Protein AF-A0A7G6YSW3-F1 (afdb_monomer)

Sequence (89 aa):
MLPTTTPAVKSIEQQVLRIVSQRRPMRPVRLRSRLNHELGLDQLDVVNIILALEQSFHIVIPDEVPLTTVSDFVTYVAEHTPETASQAA

Solvent-accessible surface area (backbone atoms only — not comparable to full-atom values): 5472 Å² total; per-residue (Å²): 141,76,86,88,70,62,69,65,59,56,51,46,42,51,51,52,50,47,58,54,35,73,77,42,75,90,54,91,86,48,53,86,37,34,42,54,80,72,68,65,38,48,73,68,52,50,52,51,50,50,53,52,47,24,66,74,60,75,44,85,81,63,87,87,58,88,71,52,28,52,46,47,50,38,52,53,47,54,75,65,29,67,74,59,66,70,71,77,115

Nearest PDB structures (foldseek):
  8sms-assembly1_C  TM=8.872E-01  e=2.263E-03  Atlantibacter hermannii NBRC 105704
  8gsa-assembly1_A  TM=8.716E-01  e=3.318E-03  Enterococcus faecalis
  6sm4-assembly1_B  TM=9.066E-01  e=7.606E-03  Photorhabdus luminescens
  6lk3-assembly1_B  TM=6.489E-01  e=1.109E-01  Streptomyces sp. CS40
  6lk3-assembly1_A  TM=6.161E-01  e=1.260E-01  Streptomyces sp. CS40

Radius of gyration: 13.34 Å; Cα contacts (8 Å, |Δi|>4): 76; chains: 1; bounding box: 26×30×39 Å

Mean predicted aligned error: 7.67 Å

Structure (mmCIF, N/CA/C/O backbone):
data_AF-A0A7G6YSW3-F1
#
_entry.id   AF-A0A7G6YSW3-F1
#
loop_
_atom_site.group_PDB
_atom_site.id
_atom_site.type_symbol
_atom_site.label_atom_id
_atom_site.label_alt_id
_atom_site.label_comp_id
_atom_site.label_asym_id
_atom_site.label_entity_id
_atom_site.label_seq_id
_atom_site.pdbx_PDB_ins_code
_atom_site.Cartn_x
_atom_site.Cartn_y
_atom_site.Cartn_z
_atom_site.occupancy
_atom_site.B_iso_or_equiv
_atom_site.auth_seq_id
_atom_site.auth_comp_id
_atom_site.auth_asym_id
_atom_site.auth_atom_id
_atom_site.pdbx_PDB_model_num
ATOM 1 N N . MET A 1 1 ? 5.303 -17.372 27.633 1.00 40.03 1 MET A N 1
ATOM 2 C CA . MET A 1 1 ? 5.888 -16.350 26.740 1.00 40.03 1 MET A CA 1
ATOM 3 C C . MET A 1 1 ? 5.258 -16.529 25.371 1.00 40.03 1 MET A C 1
ATOM 5 O O . MET A 1 1 ? 5.677 -17.403 24.627 1.00 40.03 1 MET A O 1
ATOM 9 N N . LEU A 1 2 ? 4.181 -15.799 25.095 1.00 35.16 2 LEU A N 1
ATOM 10 C CA . LEU A 1 2 ? 3.521 -15.785 23.790 1.00 35.16 2 LEU A CA 1
ATOM 11 C C . LEU A 1 2 ? 3.863 -14.433 23.159 1.00 35.16 2 LEU A C 1
ATOM 13 O O . LEU A 1 2 ? 3.646 -13.422 23.828 1.00 35.16 2 LEU A O 1
ATOM 17 N N . PRO A 1 3 ? 4.422 -14.373 21.941 1.00 50.91 3 PRO A N 1
ATOM 1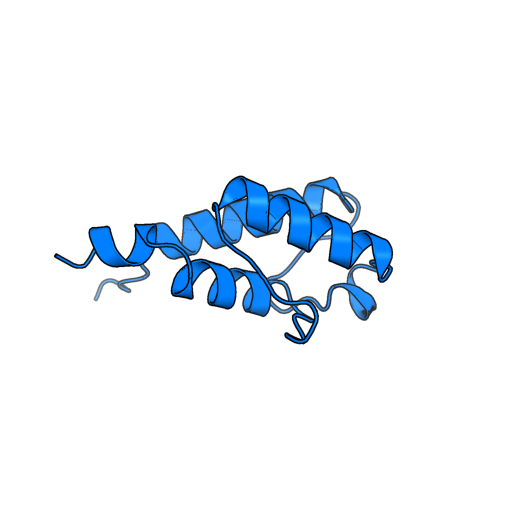8 C CA . PRO A 1 3 ? 4.544 -13.102 21.255 1.00 50.91 3 PRO A CA 1
ATOM 19 C C . PRO A 1 3 ? 3.125 -12.657 20.891 1.00 50.91 3 PRO A C 1
ATOM 21 O O . PRO A 1 3 ? 2.463 -13.278 20.060 1.00 50.91 3 PRO A O 1
ATOM 24 N N . THR A 1 4 ? 2.632 -11.608 21.541 1.00 36.03 4 THR A N 1
ATOM 25 C CA . THR A 1 4 ? 1.434 -10.870 21.134 1.00 36.03 4 THR A CA 1
ATOM 26 C C . THR A 1 4 ? 1.743 -10.142 19.825 1.00 36.03 4 THR A C 1
ATOM 28 O O . THR A 1 4 ? 1.989 -8.944 19.792 1.00 36.03 4 THR A O 1
ATOM 31 N N . THR A 1 5 ? 1.784 -10.884 18.719 1.00 45.47 5 THR A N 1
ATOM 32 C CA . THR A 1 5 ? 1.663 -10.303 17.382 1.00 45.47 5 THR A CA 1
ATOM 33 C C . THR A 1 5 ? 0.202 -10.407 16.986 1.00 45.47 5 THR A C 1
ATOM 35 O O . THR A 1 5 ? -0.280 -11.477 16.612 1.00 45.47 5 THR A O 1
ATOM 38 N N . THR A 1 6 ? -0.481 -9.279 17.125 1.00 54.53 6 THR A N 1
ATOM 39 C CA . THR A 1 6 ? -1.873 -9.014 16.768 1.00 54.53 6 THR A CA 1
ATOM 40 C C . THR A 1 6 ? -2.257 -9.662 15.423 1.00 54.53 6 THR A C 1
ATOM 42 O O . THR A 1 6 ? -1.576 -9.424 14.422 1.00 54.53 6 THR A O 1
ATOM 45 N N . PRO A 1 7 ? -3.334 -10.472 15.352 1.00 60.50 7 PRO A N 1
ATOM 46 C CA . PRO A 1 7 ? -3.764 -11.148 14.119 1.00 60.50 7 PRO A CA 1
ATOM 47 C C . PRO A 1 7 ? -4.195 -10.176 13.003 1.00 60.50 7 PRO A C 1
ATOM 49 O O . PRO A 1 7 ? -4.090 -10.513 11.822 1.00 60.50 7 PRO A O 1
ATOM 52 N N . ALA A 1 8 ? -4.615 -8.958 13.362 1.00 66.31 8 ALA A N 1
ATOM 53 C CA . ALA A 1 8 ? -5.001 -7.913 12.414 1.00 66.31 8 ALA A CA 1
ATOM 54 C C . ALA A 1 8 ? -3.833 -7.471 11.512 1.00 66.31 8 ALA A C 1
ATOM 56 O O . ALA A 1 8 ? -3.974 -7.448 10.291 1.00 66.31 8 ALA A O 1
ATOM 57 N N . VAL A 1 9 ? -2.645 -7.227 12.083 1.00 71.38 9 VAL A N 1
ATOM 58 C CA . VAL A 1 9 ? -1.470 -6.768 11.314 1.00 71.38 9 VAL A CA 1
ATOM 59 C C . VAL A 1 9 ? -1.041 -7.821 10.295 1.00 71.38 9 VAL A C 1
ATOM 61 O O . VAL A 1 9 ? -0.839 -7.497 9.131 1.00 71.38 9 VAL A O 1
ATOM 64 N N . LYS A 1 10 ? -1.029 -9.103 10.685 1.00 75.25 10 LYS A N 1
ATOM 65 C CA . LYS A 1 10 ? -0.739 -10.207 9.755 1.00 75.25 10 LYS A CA 1
ATOM 66 C C . LYS A 1 10 ? -1.730 -10.281 8.592 1.00 75.25 10 LYS A C 1
ATOM 68 O O . LYS A 1 10 ? -1.340 -10.661 7.491 1.00 75.25 10 LYS A O 1
ATOM 73 N N . SER A 1 11 ? -2.995 -9.936 8.823 1.00 82.94 11 SER A N 1
ATOM 74 C CA . SER A 1 11 ? -4.029 -9.942 7.781 1.00 82.94 11 SER A CA 1
ATOM 75 C C . SER A 1 11 ? -3.818 -8.799 6.786 1.00 82.94 11 SER A C 1
ATOM 77 O O . SER A 1 11 ? -3.884 -9.023 5.577 1.00 82.94 11 SER A O 1
ATOM 79 N N . ILE A 1 12 ? -3.458 -7.608 7.281 1.00 87.00 12 ILE A N 1
ATOM 80 C CA . ILE A 1 12 ? -3.064 -6.461 6.450 1.00 87.00 12 ILE A CA 1
ATOM 81 C C . ILE A 1 12 ? -1.816 -6.813 5.640 1.00 87.00 12 ILE A C 1
ATOM 83 O O . ILE A 1 12 ? -1.824 -6.679 4.419 1.00 87.00 12 ILE A O 1
ATOM 87 N N . GLU A 1 13 ? -0.777 -7.348 6.284 1.00 87.44 13 GLU A N 1
ATOM 88 C CA . GLU A 1 13 ? 0.448 -7.804 5.620 1.00 87.44 13 GLU A CA 1
ATOM 89 C C . GLU A 1 13 ? 0.149 -8.770 4.479 1.00 87.44 13 GLU A C 1
ATOM 91 O O . GLU A 1 13 ? 0.628 -8.568 3.366 1.00 87.44 13 GLU A O 1
ATOM 96 N N . GLN A 1 14 ? -0.664 -9.800 4.727 1.00 86.62 14 GLN A N 1
ATOM 97 C CA . GLN A 1 14 ? -1.040 -10.780 3.711 1.00 86.62 14 GLN A CA 1
ATOM 98 C C . GLN A 1 14 ? -1.826 -10.159 2.558 1.00 86.62 14 GLN A C 1
ATOM 100 O O . GLN A 1 14 ? -1.602 -10.526 1.403 1.00 86.62 14 GLN A O 1
ATOM 105 N N . GLN A 1 15 ? -2.730 -9.227 2.849 1.00 87.56 15 GLN A N 1
ATOM 106 C CA . GLN A 1 15 ? -3.526 -8.545 1.837 1.00 87.56 15 GLN A 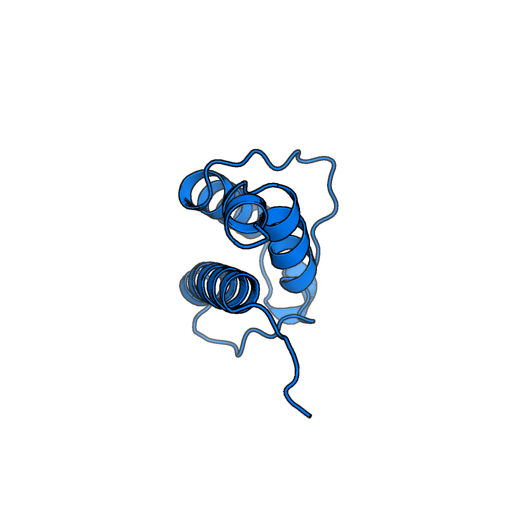CA 1
ATOM 107 C C . GLN A 1 15 ? -2.653 -7.622 0.973 1.00 87.56 15 GLN A C 1
ATOM 109 O O . GLN A 1 15 ? -2.736 -7.683 -0.254 1.00 87.56 15 GLN A O 1
ATOM 114 N N . VAL A 1 16 ? -1.752 -6.844 1.582 1.00 87.31 16 VAL A N 1
ATOM 115 C CA . VAL A 1 16 ? -0.774 -6.022 0.854 1.00 87.31 16 VAL A CA 1
ATOM 116 C C . VAL A 1 16 ? 0.137 -6.923 0.016 1.00 87.31 16 VAL A C 1
ATOM 118 O O . VAL A 1 16 ? 0.293 -6.690 -1.183 1.00 87.31 16 VAL A O 1
ATOM 121 N N . LEU A 1 17 ? 0.679 -8.007 0.591 1.00 86.25 17 LEU A N 1
ATOM 122 C CA . LEU A 1 17 ? 1.507 -8.971 -0.145 1.00 86.25 17 LEU A CA 1
ATOM 123 C C . LEU A 1 17 ? 0.761 -9.566 -1.337 1.00 86.25 17 LEU A C 1
ATOM 125 O O . LEU A 1 17 ? 1.360 -9.760 -2.394 1.00 86.25 17 LEU A O 1
ATOM 129 N N . ARG A 1 18 ? -0.531 -9.863 -1.175 1.00 87.44 18 ARG A N 1
ATOM 130 C CA . ARG A 1 18 ? -1.393 -10.393 -2.233 1.00 87.44 18 ARG A CA 1
ATOM 131 C C . ARG A 1 18 ? -1.552 -9.382 -3.363 1.00 87.44 18 ARG A C 1
ATOM 133 O O . ARG A 1 18 ? -1.335 -9.757 -4.510 1.00 87.44 18 ARG A O 1
ATOM 140 N N . ILE A 1 19 ? -1.872 -8.125 -3.054 1.00 87.94 19 ILE A N 1
ATOM 141 C CA . ILE A 1 19 ? -2.043 -7.056 -4.052 1.00 87.94 19 ILE A CA 1
ATOM 142 C C . ILE A 1 19 ? -0.737 -6.835 -4.826 1.00 87.94 19 ILE A C 1
ATOM 144 O O . ILE A 1 19 ? -0.736 -6.810 -6.057 1.00 87.94 19 ILE A O 1
ATOM 148 N N . VAL A 1 20 ? 0.397 -6.763 -4.124 1.00 84.75 20 VAL A N 1
ATOM 149 C CA . VAL A 1 20 ? 1.712 -6.597 -4.762 1.00 84.75 20 VAL A CA 1
ATOM 150 C C . VAL A 1 20 ? 2.092 -7.837 -5.587 1.00 84.75 20 VAL A C 1
ATOM 152 O O . VAL A 1 20 ? 2.550 -7.706 -6.723 1.00 84.75 20 VAL A O 1
ATOM 155 N N . SER A 1 21 ? 1.841 -9.048 -5.077 1.00 84.12 21 SER A N 1
ATOM 156 C CA . SER A 1 21 ? 2.133 -10.300 -5.797 1.00 84.12 21 SER A CA 1
ATOM 157 C C . SER A 1 21 ? 1.275 -10.477 -7.048 1.00 84.12 21 SER A C 1
ATOM 159 O O . SER A 1 21 ? 1.753 -11.032 -8.033 1.00 84.12 21 SER A O 1
ATOM 161 N N . GLN A 1 22 ? 0.034 -9.984 -7.056 1.00 84.06 22 GLN A N 1
ATOM 162 C CA . GLN A 1 22 ? -0.819 -9.999 -8.249 1.00 84.06 22 GLN A CA 1
ATOM 163 C C . GLN A 1 22 ? -0.235 -9.153 -9.386 1.00 84.06 22 GLN A C 1
ATOM 165 O O . GLN A 1 22 ? -0.388 -9.505 -10.553 1.00 84.06 22 GLN A O 1
ATOM 170 N N . ARG A 1 23 ? 0.468 -8.061 -9.062 1.00 82.69 23 ARG A N 1
ATOM 171 C CA . ARG A 1 23 ? 1.125 -7.198 -10.057 1.00 82.69 23 ARG A CA 1
ATOM 172 C C . ARG A 1 23 ? 2.454 -7.778 -10.552 1.00 82.69 23 ARG A C 1
ATOM 174 O O . ARG A 1 23 ? 2.827 -7.563 -11.707 1.00 82.69 23 ARG A O 1
ATOM 181 N N . ARG A 1 24 ? 3.177 -8.518 -9.701 1.00 77.56 24 ARG A N 1
ATOM 182 C CA . ARG A 1 24 ? 4.470 -9.149 -10.030 1.00 77.56 24 ARG A CA 1
ATOM 183 C C . ARG A 1 24 ? 4.586 -10.564 -9.429 1.00 77.56 24 ARG A C 1
ATOM 185 O O . ARG A 1 24 ? 5.308 -10.753 -8.452 1.00 77.56 24 ARG A O 1
ATOM 192 N N . PRO A 1 25 ? 3.975 -11.593 -10.045 1.00 72.44 25 PRO A N 1
ATOM 193 C CA . PRO A 1 25 ? 4.009 -12.968 -9.524 1.00 72.44 25 PRO A CA 1
ATOM 194 C C . PRO A 1 25 ? 5.379 -13.654 -9.668 1.00 72.44 25 PRO A C 1
ATOM 196 O O . PRO A 1 25 ? 5.626 -14.693 -9.066 1.00 72.44 25 PRO A O 1
ATOM 199 N N . MET A 1 26 ? 6.283 -13.082 -10.468 1.00 64.38 26 MET A N 1
ATOM 200 C CA . MET A 1 26 ? 7.582 -13.672 -10.815 1.00 64.38 26 MET A CA 1
ATOM 201 C C . MET A 1 26 ? 8.645 -13.542 -9.709 1.00 64.38 26 MET A C 1
ATOM 203 O O . MET A 1 26 ? 9.730 -14.103 -9.855 1.00 64.38 26 MET A O 1
ATOM 207 N N . ARG A 1 27 ? 8.398 -12.773 -8.635 1.00 70.62 27 ARG A N 1
ATOM 208 C CA . ARG A 1 27 ? 9.406 -12.499 -7.596 1.00 70.62 27 ARG A CA 1
ATOM 209 C C . ARG A 1 27 ? 8.856 -12.685 -6.181 1.00 70.62 27 ARG A C 1
ATOM 211 O O . ARG A 1 27 ? 7.734 -12.270 -5.907 1.00 70.62 27 ARG A O 1
ATOM 218 N N . PRO A 1 28 ? 9.655 -13.246 -5.257 1.00 72.25 28 PRO A N 1
ATOM 219 C CA . PRO A 1 28 ? 9.280 -13.314 -3.853 1.00 72.25 28 PRO A CA 1
ATOM 220 C C . PRO A 1 28 ? 9.253 -11.903 -3.249 1.00 72.25 28 PRO A C 1
ATOM 222 O O . PRO A 1 28 ? 10.292 -11.264 -3.086 1.00 72.25 28 PRO A O 1
ATOM 225 N N . VAL A 1 29 ? 8.056 -11.428 -2.909 1.00 81.00 29 VAL A N 1
ATOM 226 C CA . VAL A 1 29 ? 7.835 -10.134 -2.251 1.00 81.00 29 VAL A CA 1
ATOM 227 C C . VAL A 1 29 ? 8.134 -10.269 -0.758 1.00 81.00 29 VAL A C 1
ATOM 229 O O . VAL A 1 29 ? 7.532 -11.096 -0.073 1.00 81.00 29 VAL A O 1
ATOM 232 N N . ARG A 1 30 ? 9.058 -9.456 -0.232 1.00 82.50 30 ARG A N 1
ATOM 233 C CA . ARG A 1 30 ? 9.307 -9.343 1.214 1.00 82.50 30 ARG A CA 1
ATOM 234 C C . ARG A 1 30 ? 8.812 -7.997 1.733 1.00 82.50 30 ARG A C 1
ATOM 236 O O . ARG A 1 30 ? 8.774 -7.018 1.001 1.00 82.50 30 ARG A O 1
ATOM 243 N N . LEU A 1 31 ? 8.527 -7.921 3.031 1.00 81.19 31 LEU A N 1
ATOM 244 C CA . LEU A 1 31 ? 8.115 -6.672 3.692 1.00 81.19 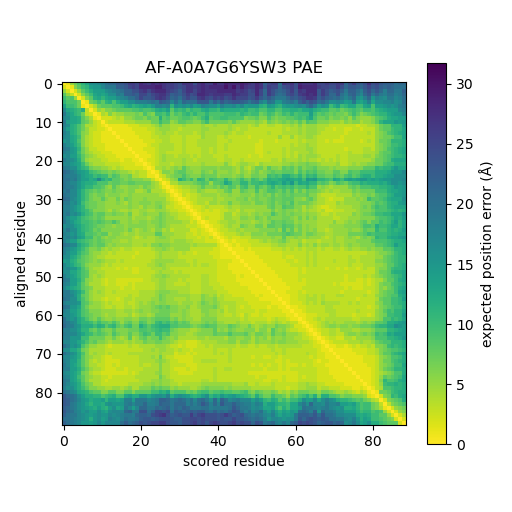31 LEU A CA 1
ATOM 245 C C . LEU A 1 31 ? 9.164 -5.561 3.557 1.00 81.19 31 LEU A C 1
ATOM 247 O O . LEU A 1 31 ? 8.836 -4.403 3.326 1.00 81.19 31 LEU A O 1
ATOM 251 N N . ARG A 1 32 ? 10.446 -5.932 3.640 1.00 82.06 32 ARG A N 1
ATOM 252 C CA . ARG A 1 32 ? 11.574 -5.010 3.448 1.00 82.06 32 ARG A CA 1
ATOM 253 C C . ARG A 1 32 ? 11.873 -4.706 1.980 1.00 82.06 32 ARG A C 1
ATOM 255 O O . ARG A 1 32 ? 12.773 -3.912 1.725 1.00 82.06 32 ARG A O 1
ATOM 262 N N . SER A 1 33 ? 11.171 -5.343 1.040 1.00 83.50 33 SER A N 1
ATOM 263 C CA . SER A 1 33 ? 11.450 -5.147 -0.376 1.00 83.50 33 SER A CA 1
ATOM 264 C C . SER A 1 33 ? 11.031 -3.757 -0.826 1.00 83.50 33 SER A C 1
ATOM 26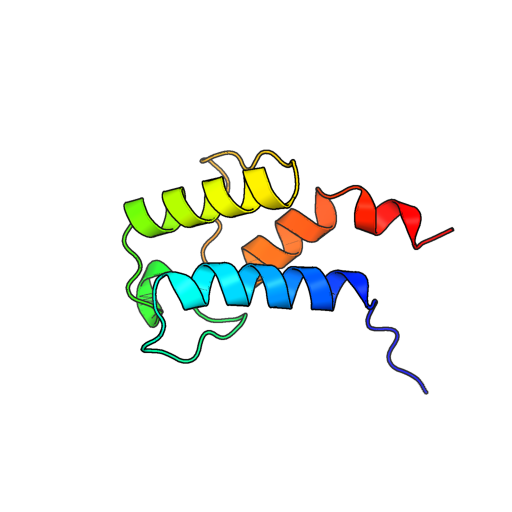6 O O . SER A 1 33 ? 9.900 -3.325 -0.582 1.00 83.50 33 SER A O 1
ATOM 268 N N . ARG A 1 34 ? 11.940 -3.072 -1.520 1.00 83.94 34 ARG A N 1
ATOM 269 C CA . ARG A 1 34 ? 11.644 -1.794 -2.175 1.00 83.94 34 ARG A CA 1
ATOM 270 C C . ARG A 1 34 ? 10.858 -2.033 -3.459 1.00 83.94 34 ARG A C 1
ATOM 272 O O . ARG A 1 34 ? 11.322 -2.756 -4.342 1.00 83.94 34 ARG A O 1
ATOM 279 N N . LEU A 1 35 ? 9.698 -1.392 -3.581 1.00 82.75 35 LEU A N 1
ATOM 280 C CA . LEU A 1 35 ? 8.779 -1.579 -4.711 1.00 82.75 35 LEU A CA 1
ATOM 281 C C . LEU A 1 35 ? 9.452 -1.210 -6.041 1.00 82.75 35 LEU A C 1
ATOM 283 O O . LEU A 1 35 ? 9.540 -2.036 -6.948 1.00 82.75 35 LEU A O 1
ATOM 287 N N . ASN A 1 36 ? 10.032 -0.014 -6.121 1.00 81.56 36 ASN A N 1
ATOM 288 C CA . ASN A 1 36 ? 10.646 0.472 -7.355 1.00 81.56 36 ASN A CA 1
ATOM 289 C C . ASN A 1 36 ? 11.949 -0.264 -7.694 1.00 81.56 36 ASN A C 1
ATOM 291 O O . ASN A 1 36 ? 12.193 -0.600 -8.847 1.00 81.56 36 ASN A O 1
ATOM 295 N N . HIS A 1 37 ? 12.791 -0.539 -6.692 1.00 80.75 37 HIS A N 1
ATOM 296 C CA . HIS A 1 37 ? 14.159 -1.011 -6.932 1.00 80.75 37 HIS A CA 1
ATOM 297 C C . HIS A 1 37 ? 14.297 -2.542 -6.968 1.00 80.75 37 HIS A C 1
ATOM 299 O O . HIS A 1 37 ? 15.098 -3.068 -7.734 1.00 80.75 37 HIS A O 1
ATOM 305 N N . GLU A 1 38 ? 13.543 -3.281 -6.150 1.00 80.56 38 GLU A N 1
ATOM 306 C CA . GLU A 1 38 ? 13.681 -4.745 -6.059 1.00 80.56 38 GLU A CA 1
ATOM 307 C C . GLU A 1 38 ? 12.597 -5.492 -6.834 1.00 80.56 38 GLU A C 1
ATOM 309 O O . GLU A 1 38 ? 12.866 -6.528 -7.457 1.00 80.56 38 GLU A O 1
ATOM 314 N N . LEU A 1 39 ? 11.376 -4.953 -6.827 1.00 80.19 39 LEU A N 1
ATOM 315 C CA . LEU A 1 39 ? 10.249 -5.520 -7.565 1.00 80.19 39 LEU A CA 1
ATOM 316 C C . LEU A 1 39 ? 10.130 -4.950 -8.985 1.00 80.19 39 LEU A C 1
ATOM 318 O O . LEU A 1 39 ? 9.415 -5.531 -9.803 1.00 80.19 39 LEU A O 1
ATOM 322 N N . GLY A 1 40 ? 10.868 -3.876 -9.295 1.00 80.38 40 GLY A N 1
ATOM 323 C CA . GLY A 1 40 ? 10.829 -3.226 -10.606 1.00 80.38 40 GLY A CA 1
ATOM 324 C C . GLY A 1 40 ? 9.428 -2.715 -10.925 1.00 80.38 40 GLY A C 1
ATOM 325 O O . GLY A 1 40 ? 8.911 -2.965 -12.015 1.00 80.38 40 GLY A O 1
ATOM 326 N N . LEU A 1 41 ? 8.765 -2.134 -9.924 1.00 84.50 41 LEU A N 1
ATOM 327 C CA . LEU A 1 41 ? 7.475 -1.479 -10.089 1.00 84.50 41 LEU A CA 1
ATOM 328 C C . LEU A 1 41 ? 7.722 -0.039 -10.525 1.00 84.50 41 LEU A C 1
ATOM 330 O O . LEU A 1 41 ? 8.435 0.709 -9.856 1.00 84.50 41 LEU A O 1
ATOM 334 N N . ASP A 1 42 ? 7.133 0.34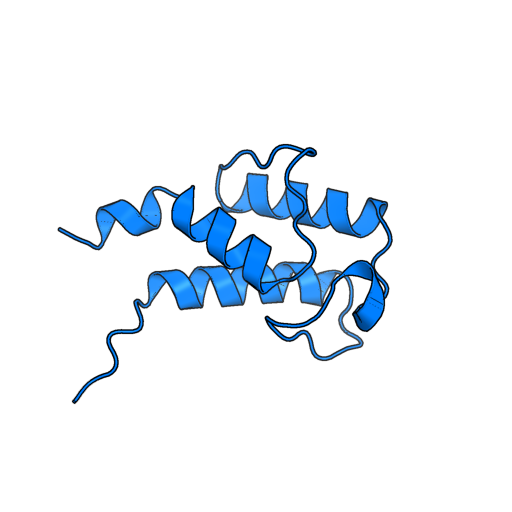2 -11.647 1.00 86.31 42 ASP A N 1
ATOM 335 C CA . ASP A 1 42 ? 7.174 1.722 -12.106 1.00 86.31 42 ASP A CA 1
ATOM 336 C C . ASP A 1 42 ? 6.246 2.602 -11.260 1.00 86.31 42 ASP A C 1
ATOM 338 O O . ASP A 1 42 ? 5.386 2.118 -10.522 1.00 86.31 42 ASP A O 1
ATOM 342 N N . GLN A 1 43 ? 6.376 3.922 -11.387 1.00 84.56 43 GLN A N 1
ATOM 343 C CA . GLN A 1 43 ? 5.540 4.872 -10.646 1.00 84.56 43 GLN A CA 1
ATOM 344 C C . GLN A 1 43 ? 4.036 4.627 -10.878 1.00 84.56 43 GLN A C 1
ATOM 346 O O . GLN A 1 43 ? 3.241 4.730 -9.949 1.00 84.56 43 GLN A O 1
ATOM 351 N N . LEU A 1 44 ? 3.650 4.204 -12.088 1.00 87.62 44 LEU A N 1
ATOM 352 C CA . LEU A 1 44 ? 2.272 3.820 -12.397 1.00 87.62 44 LEU A CA 1
ATOM 353 C C . LEU A 1 44 ? 1.825 2.564 -11.632 1.00 87.62 44 LEU A C 1
ATOM 355 O O . LEU A 1 44 ? 0.684 2.508 -11.174 1.00 87.62 44 LEU A O 1
ATOM 359 N N . ASP A 1 45 ? 2.700 1.566 -11.482 1.00 86.88 45 ASP A N 1
ATOM 360 C CA . ASP A 1 45 ? 2.406 0.367 -10.693 1.00 86.88 45 ASP A CA 1
ATOM 361 C C . ASP A 1 45 ? 2.215 0.730 -9.210 1.00 86.88 45 ASP A C 1
ATOM 363 O O . ASP A 1 45 ? 1.296 0.219 -8.570 1.00 86.88 45 ASP A O 1
ATOM 367 N N . VAL A 1 46 ? 3.026 1.651 -8.675 1.00 84.44 46 VAL A N 1
ATOM 368 C CA . VAL A 1 46 ? 2.897 2.144 -7.292 1.00 84.44 46 VAL A CA 1
ATOM 369 C C . VAL A 1 46 ? 1.558 2.855 -7.080 1.00 84.44 46 VAL A C 1
ATOM 371 O O . VAL A 1 46 ? 0.831 2.495 -6.157 1.00 84.44 46 VAL A O 1
ATOM 374 N N . VAL A 1 47 ? 1.173 3.778 -7.969 1.00 87.69 47 VAL A N 1
ATOM 375 C CA . VAL A 1 47 ? -0.135 4.469 -7.921 1.00 87.69 47 VAL A CA 1
ATOM 376 C C . VAL A 1 47 ? -1.298 3.472 -7.980 1.00 87.69 47 VAL A C 1
ATOM 378 O O . VAL A 1 47 ? -2.274 3.586 -7.243 1.00 87.69 47 VAL A O 1
ATOM 381 N N . ASN A 1 48 ? -1.183 2.440 -8.818 1.00 88.06 48 ASN A N 1
ATOM 382 C CA . ASN A 1 48 ? -2.175 1.370 -8.913 1.00 88.06 48 ASN A CA 1
ATOM 383 C C . ASN A 1 48 ? -2.311 0.555 -7.615 1.00 88.06 48 ASN A C 1
ATOM 385 O O . ASN A 1 48 ? -3.413 0.127 -7.272 1.00 88.06 48 ASN A O 1
ATOM 389 N N . ILE A 1 49 ? -1.195 0.284 -6.931 1.00 87.31 49 ILE A N 1
ATOM 390 C CA . ILE A 1 49 ? -1.184 -0.427 -5.646 1.00 87.31 49 ILE A CA 1
ATOM 391 C C . ILE A 1 49 ? -1.813 0.446 -4.562 1.00 87.31 49 ILE A C 1
ATOM 393 O O . ILE A 1 49 ? -2.657 -0.056 -3.826 1.00 87.31 49 ILE A O 1
ATOM 397 N N . ILE A 1 50 ? -1.449 1.732 -4.504 1.00 88.50 50 ILE A N 1
ATOM 398 C CA . ILE A 1 50 ? -2.042 2.714 -3.587 1.00 88.50 50 ILE A CA 1
ATOM 399 C C . ILE A 1 50 ? -3.566 2.700 -3.733 1.00 88.50 50 ILE A C 1
ATOM 401 O O . ILE A 1 50 ? -4.259 2.398 -2.767 1.00 88.50 50 ILE A O 1
ATOM 405 N N . LEU A 1 51 ? -4.079 2.869 -4.955 1.00 89.06 51 LEU A N 1
ATOM 406 C CA . LEU A 1 51 ? -5.521 2.887 -5.213 1.00 89.06 51 LEU A CA 1
ATOM 407 C C . LEU A 1 51 ? -6.223 1.582 -4.791 1.00 89.06 51 LEU A C 1
ATOM 409 O O . LEU A 1 51 ? -7.315 1.606 -4.228 1.00 89.06 51 LEU A O 1
ATOM 413 N N . ALA A 1 52 ? -5.600 0.425 -5.039 1.00 90.31 52 ALA A N 1
ATOM 414 C CA . ALA A 1 52 ? -6.155 -0.869 -4.638 1.00 90.31 52 ALA A CA 1
ATOM 415 C C . ALA A 1 52 ? -6.198 -1.048 -3.109 1.00 90.31 52 ALA A C 1
ATOM 417 O O . ALA A 1 52 ? -7.104 -1.705 -2.586 1.00 90.31 52 ALA A O 1
ATOM 418 N N . LEU A 1 53 ? -5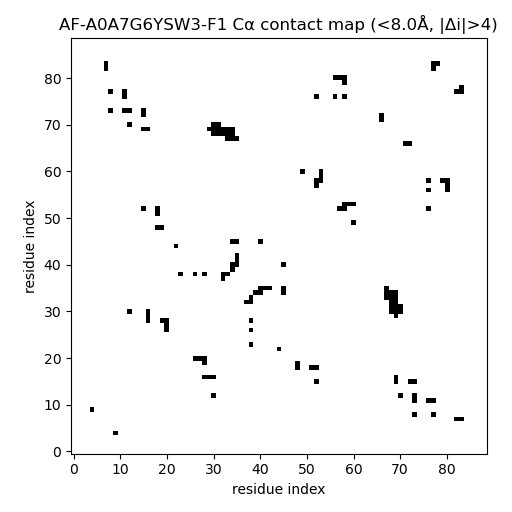.224 -0.476 -2.394 1.00 88.00 53 LEU A N 1
ATOM 419 C CA . LEU A 1 53 ? -5.184 -0.466 -0.934 1.00 88.00 53 LEU A CA 1
ATOM 420 C C . LEU A 1 53 ? -6.231 0.485 -0.359 1.00 88.00 53 LEU A C 1
ATOM 422 O O . LEU A 1 53 ? -6.998 0.066 0.503 1.00 88.00 53 LEU A O 1
ATOM 426 N N . GLU A 1 54 ? -6.325 1.707 -0.879 1.00 90.56 54 GLU A N 1
ATOM 427 C CA . GLU A 1 54 ? -7.365 2.675 -0.513 1.00 90.56 54 GLU A CA 1
ATOM 428 C C . GLU A 1 54 ? -8.766 2.068 -0.641 1.00 90.56 54 GLU A C 1
ATOM 430 O O . GLU A 1 54 ? -9.558 2.124 0.296 1.00 90.56 54 GLU A O 1
ATOM 435 N N . GLN A 1 55 ? -9.043 1.391 -1.759 1.00 89.56 55 GLN A N 1
ATOM 436 C CA . GLN A 1 55 ? -10.318 0.709 -1.991 1.00 89.56 55 GLN A CA 1
ATOM 437 C C . GLN A 1 55 ? -10.528 -0.510 -1.082 1.00 89.56 55 GLN A C 1
ATOM 439 O O . GLN A 1 55 ? -11.634 -0.718 -0.589 1.00 89.56 55 GLN A O 1
ATOM 444 N N . SER A 1 56 ? -9.494 -1.328 -0.852 1.00 87.00 56 SER A N 1
ATOM 445 C CA . SER A 1 56 ? -9.615 -2.521 0.004 1.00 87.00 56 SER A CA 1
ATOM 446 C C . SER A 1 56 ? -9.867 -2.162 1.465 1.00 87.00 56 SER A C 1
ATOM 448 O O . SER A 1 56 ? -10.635 -2.840 2.142 1.00 87.00 56 SER A O 1
ATOM 450 N N . PHE A 1 57 ? -9.208 -1.112 1.948 1.00 86.75 57 PHE A N 1
ATOM 451 C CA . PHE A 1 57 ? -9.180 -0.739 3.359 1.00 86.75 57 PHE A CA 1
ATOM 452 C C . PHE A 1 57 ? -10.045 0.484 3.687 1.00 86.75 57 PHE A C 1
ATOM 454 O O . PHE A 1 57 ? -10.163 0.837 4.856 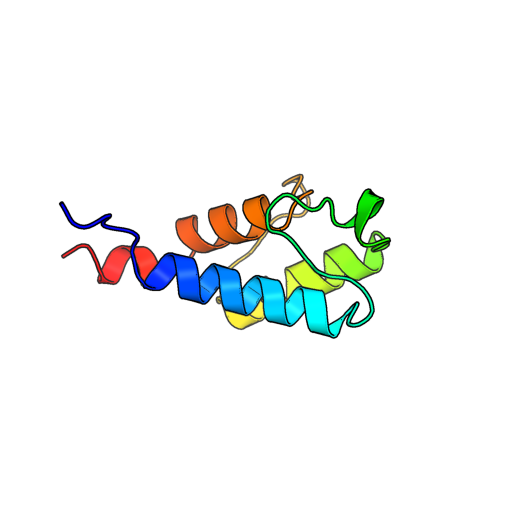1.00 86.75 57 PHE A O 1
ATOM 461 N N . HIS A 1 58 ? -10.677 1.098 2.682 1.00 88.00 58 HIS A N 1
ATOM 462 C CA . HIS A 1 58 ? -11.467 2.326 2.810 1.00 88.00 58 HIS A CA 1
ATOM 463 C C . HIS A 1 58 ? -10.684 3.468 3.485 1.00 88.00 58 HIS A C 1
ATOM 465 O O . HIS A 1 58 ? -11.218 4.194 4.323 1.00 88.00 58 HIS A O 1
ATOM 471 N N . ILE A 1 59 ? -9.410 3.615 3.112 1.00 88.44 59 ILE A N 1
ATOM 472 C CA . ILE A 1 59 ? -8.519 4.690 3.571 1.00 88.44 59 ILE A CA 1
ATOM 473 C C . ILE A 1 59 ? -8.155 5.616 2.408 1.00 88.44 59 ILE A C 1
ATOM 475 O O . ILE A 1 59 ? -8.406 5.287 1.252 1.00 88.44 59 ILE A O 1
ATOM 479 N N . VAL A 1 60 ? -7.531 6.752 2.717 1.00 88.44 60 VAL A N 1
ATOM 480 C CA . VAL A 1 60 ? -6.964 7.677 1.727 1.00 88.44 60 VAL A CA 1
ATOM 481 C C . VAL A 1 60 ? -5.478 7.829 2.021 1.00 88.44 60 VAL A C 1
ATOM 483 O O . VAL A 1 60 ? -5.113 8.183 3.141 1.00 88.44 60 VAL A O 1
ATOM 48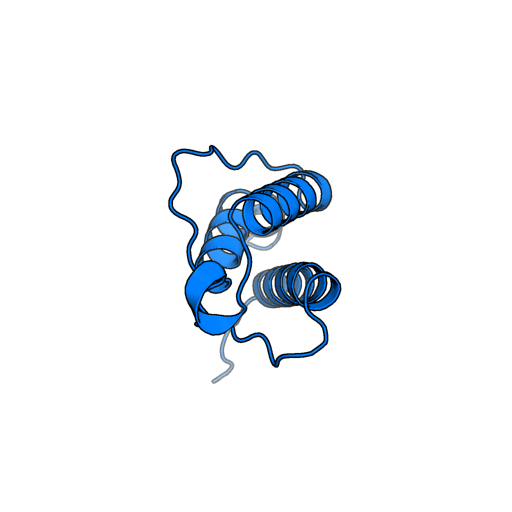6 N N . ILE A 1 61 ? -4.635 7.542 1.035 1.00 88.19 61 ILE A N 1
ATOM 487 C CA . ILE A 1 61 ? -3.181 7.662 1.112 1.00 88.19 61 ILE A CA 1
ATOM 488 C C . ILE A 1 61 ? -2.781 8.866 0.247 1.00 88.19 61 ILE A C 1
ATOM 490 O O . ILE A 1 61 ? -2.896 8.806 -0.978 1.00 88.19 61 ILE A O 1
ATOM 494 N N . PRO A 1 62 ? -2.303 9.969 0.841 1.00 86.62 62 PRO A N 1
ATOM 495 C CA . PRO A 1 62 ? -1.908 11.128 0.061 1.00 86.62 62 PRO A CA 1
ATOM 496 C C . PRO A 1 62 ? -0.596 10.873 -0.698 1.00 86.62 62 PRO A C 1
ATOM 498 O O . PRO A 1 62 ? 0.311 10.208 -0.199 1.00 86.62 62 PRO A O 1
ATOM 501 N N . ASP A 1 63 ? -0.486 11.443 -1.902 1.00 82.00 63 ASP A N 1
ATOM 502 C CA . ASP A 1 63 ? 0.669 11.271 -2.807 1.00 82.00 63 ASP A CA 1
ATOM 503 C C . ASP A 1 63 ? 1.982 11.822 -2.217 1.00 82.00 63 ASP A C 1
ATOM 505 O O . ASP A 1 63 ? 3.074 11.392 -2.578 1.00 82.00 63 ASP A O 1
ATOM 509 N N . GLU A 1 64 ? 1.887 12.739 -1.249 1.00 82.44 64 GLU A N 1
ATOM 510 C CA . GLU A 1 64 ? 3.041 13.297 -0.538 1.00 82.44 64 GLU A CA 1
ATOM 511 C C . GLU A 1 64 ? 3.728 12.297 0.407 1.00 82.44 64 GLU A C 1
ATOM 513 O O . GLU A 1 64 ? 4.846 12.558 0.855 1.00 82.44 64 GLU A O 1
ATOM 518 N N . VAL A 1 65 ? 3.088 11.161 0.718 1.00 79.81 65 VAL A N 1
ATOM 519 C CA . VAL A 1 65 ? 3.645 10.152 1.625 1.00 79.81 65 VAL A CA 1
ATOM 520 C C . VAL A 1 65 ? 4.610 9.251 0.850 1.00 79.81 65 VAL A C 1
ATOM 522 O O . VAL A 1 65 ? 4.187 8.509 -0.040 1.00 79.81 65 VAL A O 1
ATOM 525 N N . PRO A 1 66 ? 5.913 9.245 1.188 1.00 77.69 66 PRO A N 1
ATOM 526 C CA . PRO A 1 66 ? 6.911 8.476 0.456 1.00 77.69 66 PRO A CA 1
ATOM 527 C C . PRO A 1 66 ? 6.878 6.988 0.848 1.00 77.69 66 PRO A C 1
ATOM 529 O O . PRO A 1 66 ? 7.798 6.471 1.486 1.00 77.69 66 PRO A O 1
ATOM 532 N N . LEU A 1 67 ? 5.835 6.268 0.432 1.00 85.06 67 LEU A N 1
ATOM 533 C CA . LEU A 1 67 ? 5.706 4.830 0.666 1.00 85.06 67 LEU A CA 1
ATOM 534 C C . LEU A 1 67 ? 6.599 4.047 -0.310 1.00 85.06 67 LEU A C 1
ATOM 536 O O . LEU A 1 67 ? 6.253 3.807 -1.466 1.00 85.06 67 LEU A O 1
ATOM 540 N N . THR A 1 68 ? 7.782 3.636 0.150 1.00 84.50 68 THR A N 1
ATOM 541 C CA . THR A 1 68 ? 8.794 2.982 -0.712 1.00 84.50 68 THR A CA 1
ATOM 542 C C . THR A 1 68 ? 8.888 1.466 -0.544 1.00 84.50 68 THR A C 1
ATOM 544 O O . THR A 1 68 ? 9.379 0.762 -1.436 1.00 84.50 68 THR A O 1
ATOM 547 N N . THR A 1 69 ? 8.439 0.943 0.598 1.00 88.69 69 THR A N 1
ATOM 548 C CA . THR A 1 69 ? 8.520 -0.483 0.939 1.00 88.69 69 THR A CA 1
ATOM 549 C C . THR A 1 69 ? 7.158 -1.034 1.300 1.00 88.69 69 THR A C 1
ATOM 551 O O . THR A 1 69 ? 6.302 -0.313 1.798 1.00 88.69 69 THR A O 1
ATOM 554 N N . VAL A 1 70 ? 6.976 -2.338 1.106 1.00 87.44 70 VAL A N 1
ATOM 555 C CA . VAL A 1 70 ? 5.733 -3.035 1.467 1.00 87.44 70 VAL A CA 1
ATOM 556 C C . VAL A 1 70 ? 5.409 -2.869 2.956 1.00 87.44 70 VAL A C 1
ATOM 558 O O . VAL A 1 70 ? 4.250 -2.698 3.314 1.00 87.44 70 VAL A O 1
ATOM 561 N N . SER A 1 71 ? 6.428 -2.869 3.819 1.00 86.75 71 SER A N 1
ATOM 562 C CA . SER A 1 71 ? 6.257 -2.617 5.251 1.00 86.75 71 SER A CA 1
ATOM 563 C C . SER A 1 71 ? 5.671 -1.235 5.541 1.00 86.75 71 SER A C 1
ATOM 565 O O . SER A 1 71 ? 4.900 -1.113 6.482 1.00 86.75 71 SER A O 1
ATOM 567 N N . ASP A 1 72 ? 6.026 -0.218 4.755 1.00 89.00 72 ASP A N 1
ATOM 568 C CA . ASP A 1 72 ? 5.521 1.150 4.919 1.00 89.00 72 ASP A CA 1
ATOM 569 C C . ASP A 1 72 ? 4.011 1.201 4.671 1.00 89.00 72 ASP A C 1
ATOM 571 O O . ASP A 1 72 ? 3.250 1.679 5.504 1.00 89.00 72 ASP A O 1
ATOM 575 N N . PHE A 1 73 ? 3.567 0.569 3.580 1.00 86.62 73 PHE A N 1
ATOM 576 C CA . PHE A 1 73 ? 2.148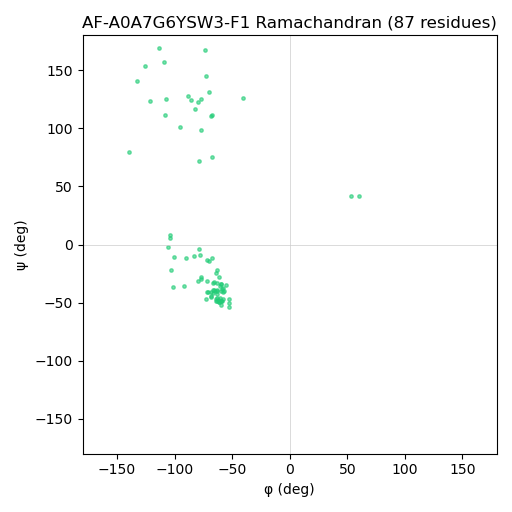 0.405 3.267 1.00 86.62 73 PHE A CA 1
ATOM 577 C C . PHE A 1 73 ? 1.389 -0.315 4.376 1.00 86.62 73 PHE A C 1
ATOM 579 O O . PHE A 1 73 ? 0.320 0.130 4.775 1.00 86.62 73 PHE A O 1
ATOM 586 N N . VAL A 1 74 ? 1.934 -1.426 4.876 1.00 87.25 74 VAL A N 1
ATOM 587 C CA . VAL A 1 74 ? 1.308 -2.191 5.962 1.00 87.25 74 VAL A CA 1
ATOM 588 C C . VAL A 1 74 ? 1.147 -1.326 7.204 1.00 87.25 74 VAL A C 1
ATOM 590 O O . VAL A 1 74 ? 0.061 -1.302 7.776 1.00 87.25 74 VAL A O 1
ATOM 593 N N . THR A 1 75 ? 2.206 -0.629 7.615 1.00 87.19 75 THR A N 1
ATOM 594 C CA . THR A 1 75 ? 2.176 0.244 8.791 1.00 87.19 75 THR A CA 1
ATOM 595 C C . THR A 1 75 ? 1.165 1.367 8.597 1.00 87.19 75 THR A C 1
ATOM 597 O O . THR A 1 75 ? 0.287 1.536 9.436 1.00 87.19 75 THR A O 1
ATOM 600 N N . TYR A 1 76 ? 1.218 2.060 7.458 1.00 88.56 76 TYR A N 1
ATOM 601 C CA . TYR A 1 76 ? 0.313 3.164 7.159 1.00 88.56 76 TYR A CA 1
ATOM 602 C C . TYR A 1 76 ? -1.151 2.719 7.188 1.00 88.56 76 TYR A C 1
ATOM 604 O O . TYR A 1 76 ? -1.978 3.342 7.852 1.00 88.56 76 TYR A O 1
ATOM 612 N N . VAL A 1 77 ? -1.463 1.606 6.516 1.00 86.94 77 VAL A N 1
ATOM 613 C CA . VAL A 1 77 ? -2.805 1.018 6.514 1.00 86.94 77 VAL A CA 1
ATOM 614 C C . VAL A 1 77 ? -3.217 0.654 7.936 1.00 86.94 77 VAL A C 1
ATOM 616 O O . VAL A 1 77 ? -4.290 1.058 8.359 1.00 86.94 77 VAL A O 1
ATOM 619 N N . ALA A 1 78 ? -2.368 -0.039 8.698 1.00 84.81 78 ALA A N 1
ATOM 620 C CA . ALA A 1 78 ? -2.687 -0.458 10.062 1.00 84.81 78 ALA A CA 1
ATOM 621 C C . ALA A 1 78 ? -2.989 0.716 11.006 1.00 84.81 78 ALA A C 1
ATOM 623 O O . ALA A 1 78 ? -3.848 0.576 11.879 1.00 84.81 78 ALA A O 1
ATOM 624 N N . GLU A 1 79 ? -2.323 1.858 10.825 1.00 85.06 79 GLU A N 1
ATOM 625 C CA . GLU A 1 79 ? -2.567 3.080 11.600 1.00 85.06 79 GLU A CA 1
ATOM 626 C C . GLU A 1 79 ? -3.830 3.835 11.158 1.00 85.06 79 GLU A C 1
ATOM 628 O O . GLU A 1 79 ? -4.480 4.472 11.985 1.00 85.06 79 GLU A O 1
ATOM 633 N N . HIS A 1 80 ? -4.207 3.742 9.879 1.00 85.62 80 HIS A N 1
ATOM 634 C CA . HIS A 1 80 ? -5.337 4.486 9.306 1.00 85.62 80 HIS A CA 1
ATOM 635 C C . HIS A 1 80 ? -6.622 3.661 9.168 1.00 85.62 80 HIS A C 1
ATOM 637 O O . HIS A 1 80 ? -7.689 4.222 8.919 1.00 85.62 80 HIS A O 1
ATOM 643 N N . THR A 1 81 ? -6.564 2.342 9.352 1.00 80.19 81 THR A N 1
ATOM 644 C CA . THR A 1 81 ? -7.757 1.494 9.387 1.00 80.19 81 THR A CA 1
ATOM 645 C C . THR A 1 81 ? -8.338 1.401 10.797 1.00 80.19 81 THR A C 1
ATOM 647 O O . THR A 1 81 ? -7.636 0.982 11.722 1.00 80.19 81 THR A O 1
ATOM 650 N N . PRO A 1 82 ? -9.645 1.672 10.982 1.00 63.94 82 PRO A N 1
ATOM 651 C CA . PRO A 1 82 ? -10.309 1.547 12.281 1.00 63.94 82 PRO A CA 1
ATOM 652 C C . PRO A 1 82 ? -10.413 0.093 12.778 1.00 63.94 82 PRO A C 1
ATOM 654 O O . PRO A 1 82 ? -10.720 -0.133 13.949 1.00 63.94 82 PRO A O 1
ATOM 657 N N . GLU A 1 83 ? -10.126 -0.901 11.929 1.00 60.16 83 GLU A N 1
ATOM 658 C CA . GLU A 1 83 ? -10.134 -2.322 12.302 1.00 60.16 83 GLU A CA 1
ATOM 659 C C . GLU A 1 83 ? -9.101 -2.643 13.403 1.00 60.16 83 GLU A C 1
ATOM 661 O O . GLU A 1 83 ? -9.342 -3.510 14.245 1.00 60.16 83 GLU A O 1
ATOM 666 N N . THR A 1 84 ? -8.005 -1.875 13.481 1.00 53.62 84 THR A N 1
ATOM 667 C CA . THR A 1 84 ? -7.008 -1.969 14.562 1.00 53.62 84 THR A CA 1
ATOM 668 C C . THR A 1 84 ? -7.544 -1.425 15.893 1.00 53.62 84 THR A C 1
ATOM 670 O O . THR A 1 84 ? -7.193 -1.939 16.955 1.00 53.62 84 THR A O 1
ATOM 673 N N . ALA A 1 85 ? -8.430 -0.422 15.862 1.00 52.22 85 ALA A N 1
ATOM 674 C CA . ALA A 1 85 ? -8.983 0.205 17.066 1.00 52.22 85 ALA A CA 1
ATOM 675 C C . ALA A 1 85 ? -10.069 -0.650 17.743 1.00 52.22 85 ALA A C 1
ATOM 677 O O . ALA A 1 85 ? -10.238 -0.579 18.957 1.00 52.22 85 ALA A O 1
ATOM 678 N N . SER A 1 86 ? -10.786 -1.489 16.985 1.00 49.84 86 SER A N 1
ATOM 679 C CA . SER A 1 86 ? -11.891 -2.300 17.522 1.00 49.84 86 SER A CA 1
ATOM 680 C C . SER A 1 86 ? -11.448 -3.609 18.201 1.00 49.84 86 SER A C 1
ATOM 682 O O . SER A 1 86 ? -12.255 -4.253 18.860 1.00 49.84 86 SER A O 1
ATOM 684 N N . GLN A 1 87 ? -10.173 -4.004 18.087 1.00 45.19 87 GLN A N 1
ATOM 685 C CA . GLN A 1 87 ? -9.631 -5.230 18.707 1.00 45.19 87 GLN A CA 1
ATOM 686 C C . GLN A 1 87 ? -8.768 -4.969 19.959 1.00 45.19 87 GLN A C 1
ATOM 688 O O . GLN A 1 87 ? -8.169 -5.902 20.493 1.00 45.19 87 GLN A O 1
ATOM 693 N N . ALA A 1 88 ? -8.688 -3.717 20.424 1.00 46.53 88 ALA A N 1
ATOM 694 C CA . ALA A 1 88 ? -7.927 -3.322 21.615 1.00 46.53 88 ALA A CA 1
ATOM 695 C C . ALA A 1 88 ? -8.801 -3.046 22.860 1.00 46.53 88 ALA A C 1
ATOM 697 O O . ALA A 1 88 ? -8.273 -2.550 23.856 1.00 46.53 88 ALA A O 1
ATOM 698 N N . ALA A 1 89 ? -10.106 -3.348 22.807 1.00 37.50 89 ALA A N 1
ATOM 699 C CA . ALA A 1 89 ? -11.056 -3.168 23.910 1.00 37.50 89 ALA A CA 1
ATOM 700 C C . ALA A 1 89 ? -11.524 -4.508 24.492 1.00 37.50 89 ALA A C 1
ATOM 702 O O . ALA A 1 89 ? -11.837 -5.419 23.691 1.00 37.50 89 ALA A O 1
#

Foldseek 3Di:
DDPPPDPVLVVLLVVLLVLLCVVQVPDDADQADFCCPRRVQDPVNVVVSQVVLCVVQVFHDDPPDPPGGSVSSSVVSCVGHCVVVVPPD

pLDDT: mean 77.99, std 14.49, range [35.16, 90.56]

Secondary structure (DSSP, 8-state):
------HHHHHHHHHHHHHHHHH-TTS---TT-BTTTTS---HHHHHHHHHHHHHHHT----TTS---BHHHHHHHHHHH-GGGTTT--